Protein AF-X1KX34-F1 (afdb_monomer_lite)

Structure (mmCIF, N/CA/C/O backbone):
data_AF-X1KX34-F1
#
_entry.id   AF-X1KX34-F1
#
loop_
_atom_site.group_PDB
_atom_site.id
_atom_site.type_symbol
_atom_site.label_atom_id
_atom_site.label_alt_id
_atom_site.label_comp_id
_atom_site.label_asym_id
_atom_site.label_entity_id
_atom_site.label_seq_id
_atom_site.pdbx_PDB_ins_code
_atom_site.Cartn_x
_atom_site.Cartn_y
_atom_site.Cartn_z
_atom_site.occupancy
_atom_site.B_iso_or_equiv
_atom_site.auth_seq_id
_atom_site.auth_comp_id
_atom_site.auth_asym_id
_atom_site.auth_atom_id
_atom_site.pdbx_PDB_model_num
ATOM 1 N N . MET A 1 1 ? -9.466 -2.713 13.881 1.00 78.44 1 MET A N 1
ATOM 2 C CA . MET A 1 1 ? -8.698 -2.275 15.064 1.00 78.44 1 MET A CA 1
ATOM 3 C C . MET A 1 1 ? -9.593 -1.787 16.206 1.00 78.44 1 MET A C 1
ATOM 5 O O . MET A 1 1 ? -9.489 -2.328 17.300 1.00 78.44 1 MET A O 1
ATOM 9 N N . GLU A 1 2 ? -10.513 -0.845 15.965 1.00 84.62 2 GLU A N 1
ATOM 10 C CA . GLU A 1 2 ? -11.416 -0.278 16.990 1.00 84.62 2 GLU A CA 1
ATOM 11 C C . GLU A 1 2 ? -12.098 -1.332 17.883 1.00 84.62 2 GLU A C 1
ATOM 13 O O . GLU A 1 2 ? -11.997 -1.272 19.106 1.00 84.62 2 GLU A O 1
ATOM 18 N N . LYS A 1 3 ? -12.726 -2.358 17.288 1.00 87.44 3 LYS A N 1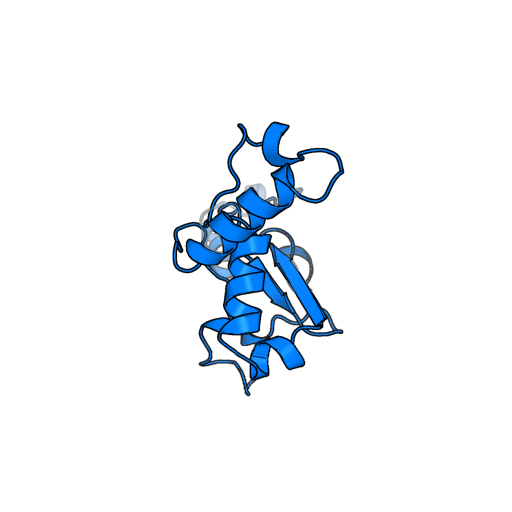
ATOM 19 C CA . LYS A 1 3 ? -13.373 -3.448 18.042 1.00 87.44 3 LYS A CA 1
ATOM 20 C C . LYS A 1 3 ? -12.414 -4.151 19.009 1.00 87.44 3 LYS A C 1
ATOM 22 O O . LYS A 1 3 ? -12.818 -4.472 20.124 1.00 87.44 3 LYS A O 1
ATOM 27 N N . SER A 1 4 ? -11.162 -4.365 18.603 1.00 88.25 4 SER A N 1
ATOM 28 C CA . SER A 1 4 ? -10.128 -4.988 19.438 1.00 88.25 4 SER A CA 1
ATOM 29 C C . SER A 1 4 ? -9.732 -4.081 20.603 1.00 88.25 4 SER A C 1
ATOM 31 O O . SER A 1 4 ? -9.617 -4.556 21.730 1.00 88.25 4 SER A O 1
ATOM 33 N N . ILE A 1 5 ? -9.598 -2.772 20.355 1.00 90.12 5 ILE A N 1
ATOM 34 C CA . ILE A 1 5 ? -9.331 -1.774 21.400 1.00 90.12 5 ILE A CA 1
ATOM 35 C C . ILE A 1 5 ? -10.489 -1.752 22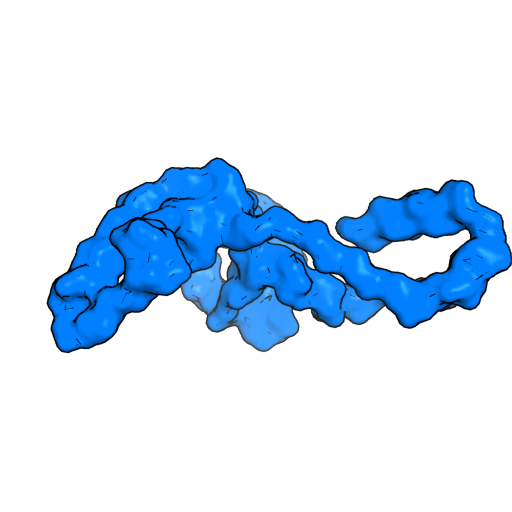.401 1.00 90.12 5 ILE A C 1
ATOM 37 O O . ILE A 1 5 ? -10.270 -1.920 23.597 1.00 90.12 5 ILE A O 1
ATOM 41 N N . ILE A 1 6 ? -11.731 -1.620 21.925 1.00 91.31 6 ILE A N 1
ATOM 42 C CA . ILE A 1 6 ? -12.928 -1.606 22.777 1.00 91.31 6 ILE A CA 1
ATOM 43 C C . ILE A 1 6 ? -13.033 -2.894 23.601 1.00 91.31 6 ILE A C 1
ATOM 45 O O . ILE A 1 6 ? -13.368 -2.830 24.783 1.00 91.31 6 ILE A O 1
ATOM 49 N N . ALA A 1 7 ? -12.756 -4.056 23.003 1.00 93.44 7 ALA A N 1
ATOM 50 C CA . ALA A 1 7 ? -12.752 -5.331 23.715 1.00 93.44 7 ALA A CA 1
ATOM 51 C C . ALA A 1 7 ? -11.695 -5.347 24.829 1.00 93.44 7 ALA A C 1
ATOM 53 O O . ALA A 1 7 ? -12.037 -5.619 25.973 1.00 93.44 7 ALA A O 1
ATOM 54 N N . CYS A 1 8 ? -10.453 -4.952 24.536 1.00 92.25 8 CYS A N 1
ATOM 55 C CA . CYS A 1 8 ? -9.381 -4.864 25.530 1.00 92.25 8 CYS A CA 1
ATOM 56 C C . CYS A 1 8 ? -9.732 -3.906 26.686 1.00 92.25 8 CYS A C 1
ATOM 58 O O . CYS A 1 8 ? -9.561 -4.234 27.858 1.00 92.25 8 CYS A O 1
ATOM 60 N N . LEU A 1 9 ? -10.312 -2.740 26.378 1.00 93.00 9 LEU A N 1
ATOM 61 C CA . LEU A 1 9 ? -10.707 -1.754 27.388 1.00 93.00 9 LEU A CA 1
ATOM 62 C C . LEU A 1 9 ? -11.834 -2.241 28.312 1.00 93.00 9 LEU A C 1
ATOM 64 O O . LEU A 1 9 ? -11.955 -1.747 29.437 1.00 93.00 9 LEU A O 1
ATOM 68 N N . LYS A 1 10 ? -12.667 -3.190 27.867 1.00 94.94 10 LYS A N 1
ATOM 69 C CA . LYS A 1 10 ? -13.709 -3.799 28.708 1.00 94.94 10 LYS A CA 1
ATOM 70 C C . LYS A 1 10 ? -13.128 -4.731 29.773 1.00 94.94 10 LYS A C 1
ATOM 72 O O . LYS A 1 10 ? -13.722 -4.826 30.844 1.00 94.94 10 LYS A O 1
ATOM 77 N N . GLU A 1 11 ? -11.962 -5.322 29.520 1.00 96.38 11 GLU A N 1
ATOM 78 C CA . GLU A 1 11 ? -11.284 -6.254 30.432 1.00 96.38 11 GLU A CA 1
ATOM 79 C C . GLU A 1 11 ? -10.544 -5.553 31.588 1.00 96.38 11 GLU A C 1
ATOM 81 O O . GLU A 1 11 ? -10.054 -6.212 32.504 1.00 96.38 11 GLU A O 1
ATOM 86 N N . VAL A 1 12 ? -10.467 -4.214 31.589 1.00 95.56 12 VAL A N 1
ATOM 87 C CA . VAL A 1 12 ? -9.764 -3.446 32.629 1.00 95.56 12 VAL A CA 1
ATOM 88 C C . VAL A 1 12 ? -10.704 -2.583 33.495 1.00 95.56 12 VAL A C 1
ATOM 90 O O . VAL A 1 12 ? -11.706 -2.025 33.010 1.00 95.56 12 VAL A O 1
ATOM 93 N N . PRO A 1 13 ? -10.392 -2.403 34.799 1.00 97.00 13 PRO A N 1
ATOM 94 C CA . PRO A 1 13 ? -11.170 -1.550 35.694 1.00 97.00 13 PRO A CA 1
ATOM 95 C C . PRO A 1 13 ? -11.315 -0.113 35.184 1.00 97.00 13 PRO A C 1
ATOM 97 O O . PRO A 1 13 ? -10.448 0.426 34.495 1.00 97.00 13 PRO A O 1
ATOM 100 N N . LYS A 1 14 ? -12.403 0.555 35.585 1.00 94.62 14 LYS A N 1
ATOM 101 C CA . LYS A 1 14 ? -12.698 1.941 35.180 1.00 94.62 14 LYS A CA 1
ATOM 102 C C . LYS A 1 14 ? -11.565 2.918 35.520 1.00 94.62 14 LYS A C 1
ATOM 104 O O . LYS A 1 14 ? -11.306 3.833 34.745 1.00 94.62 14 LYS A O 1
ATOM 109 N N . GLU A 1 15 ? -10.880 2.716 36.644 1.00 95.69 15 GLU A N 1
ATOM 110 C CA . GLU A 1 15 ? -9.764 3.578 37.053 1.00 95.69 15 GLU A CA 1
ATOM 111 C C . GLU A 1 15 ? -8.535 3.430 36.143 1.00 95.69 15 GLU A C 1
ATOM 113 O O . GLU A 1 15 ? -7.876 4.426 35.859 1.00 95.69 15 GLU A O 1
ATOM 118 N N . VAL A 1 16 ? -8.286 2.234 35.590 1.00 95.00 16 VAL A N 1
ATOM 119 C CA . VAL A 1 16 ? -7.236 2.028 34.576 1.00 95.00 16 VAL A CA 1
ATOM 120 C C . VAL A 1 16 ? -7.591 2.782 33.297 1.00 95.00 16 VAL A C 1
ATOM 122 O O . VAL A 1 16 ? -6.764 3.525 32.778 1.00 95.00 16 VAL A O 1
ATOM 125 N N . ARG A 1 17 ? -8.846 2.676 32.832 1.00 94.62 17 ARG A N 1
ATOM 126 C CA . ARG A 1 17 ? -9.319 3.382 31.625 1.00 94.62 17 ARG A CA 1
ATOM 127 C C . ARG A 1 17 ? -9.157 4.897 31.726 1.00 94.62 17 ARG A C 1
ATOM 129 O O . ARG A 1 17 ? -8.689 5.520 30.783 1.00 94.62 17 ARG A O 1
ATOM 136 N N . LYS A 1 18 ? -9.492 5.487 32.879 1.00 95.06 18 LYS A N 1
ATOM 137 C CA . LYS A 1 18 ? -9.318 6.931 33.132 1.00 95.06 18 LYS A CA 1
ATOM 138 C C . LYS A 1 18 ? -7.853 7.384 33.102 1.00 95.06 18 LYS A C 1
ATOM 140 O O . LYS A 1 18 ? -7.592 8.571 32.917 1.00 95.06 18 LYS A O 1
ATOM 145 N N . GLY A 1 19 ? -6.913 6.467 33.328 1.00 95.38 19 GLY A N 1
ATOM 146 C CA . GLY A 1 19 ? -5.478 6.738 33.313 1.00 95.38 19 GLY A CA 1
ATOM 147 C C . GLY A 1 19 ? -4.846 6.730 31.919 1.00 95.38 19 GLY A C 1
ATOM 148 O O . GLY A 1 19 ? -3.694 7.141 31.794 1.00 95.38 19 GLY A O 1
ATOM 149 N N . ILE A 1 20 ? -5.562 6.288 30.879 1.00 93.38 20 ILE A N 1
ATOM 150 C CA . ILE A 1 20 ? -5.025 6.181 29.516 1.00 93.38 20 ILE A CA 1
ATOM 151 C C . ILE A 1 20 ? -4.857 7.579 28.916 1.00 93.38 20 ILE A C 1
ATOM 153 O O . ILE A 1 20 ? -5.797 8.371 28.872 1.00 93.38 20 ILE A O 1
ATOM 157 N N . ARG A 1 21 ? -3.637 7.888 28.462 1.00 94.94 21 ARG A N 1
ATOM 158 C CA . ARG A 1 21 ? -3.270 9.198 27.889 1.00 94.94 21 ARG A CA 1
ATOM 159 C C . ARG A 1 21 ? -2.963 9.167 26.397 1.00 94.94 21 ARG A C 1
ATOM 161 O O . ARG A 1 21 ? -2.845 10.226 25.796 1.00 94.94 21 ARG A O 1
ATOM 168 N N . GLY A 1 22 ? -2.847 7.983 25.812 1.00 91.12 22 GLY A N 1
ATOM 169 C CA . GLY A 1 22 ? -2.558 7.807 24.399 1.00 91.12 22 GLY A CA 1
ATOM 170 C C . GLY A 1 22 ? -2.796 6.369 23.972 1.00 91.12 22 GLY A C 1
ATOM 171 O O . GLY A 1 22 ? -2.802 5.457 24.802 1.00 91.12 22 GLY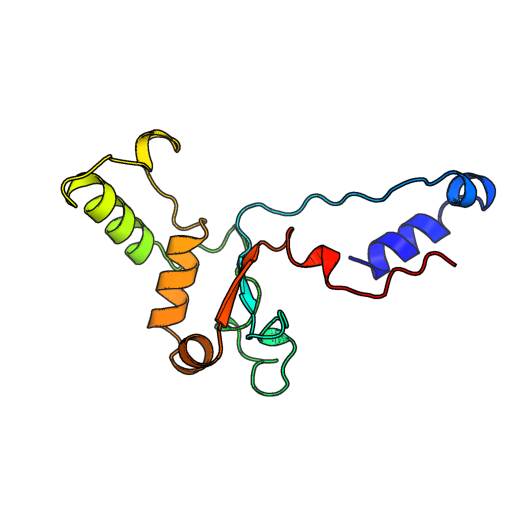 A O 1
ATOM 172 N N . ILE A 1 23 ? -3.007 6.199 22.674 1.00 88.12 23 ILE A N 1
ATOM 173 C CA . ILE A 1 23 ? -3.090 4.912 21.997 1.00 88.12 23 ILE A CA 1
ATOM 174 C C . ILE A 1 23 ? -2.105 4.987 20.837 1.00 88.12 23 ILE A C 1
ATOM 176 O O . ILE A 1 23 ? -2.075 5.980 20.115 1.00 88.12 23 ILE A O 1
ATOM 180 N N . SER A 1 24 ? -1.296 3.950 20.690 1.00 87.75 24 SER A N 1
ATOM 181 C CA . SER A 1 24 ? -0.443 3.733 19.529 1.00 87.75 24 SER A CA 1
ATOM 182 C C . SER A 1 24 ? -0.726 2.343 18.991 1.00 87.75 24 SER A C 1
ATOM 184 O O . SER A 1 24 ? -1.052 1.438 19.764 1.00 87.75 24 SER A O 1
ATOM 186 N N . ALA A 1 25 ? -0.559 2.176 17.691 1.00 85.94 25 ALA A N 1
ATOM 187 C CA . ALA A 1 25 ? -0.649 0.890 17.036 1.00 85.94 25 ALA A CA 1
ATOM 188 C C . ALA A 1 25 ? 0.594 0.671 16.175 1.00 85.94 25 ALA A C 1
ATOM 190 O O . ALA A 1 25 ? 1.206 1.613 15.669 1.00 85.94 25 ALA A O 1
ATOM 191 N N . ASP A 1 26 ? 0.982 -0.592 16.079 1.00 88.50 26 ASP A N 1
ATOM 192 C CA . ASP A 1 26 ? 1.966 -1.090 15.138 1.00 88.50 26 ASP A CA 1
ATOM 193 C C . ASP A 1 26 ? 1.269 -2.089 14.216 1.00 88.50 26 ASP A C 1
ATOM 195 O O . ASP A 1 26 ? 0.403 -2.863 14.634 1.00 88.50 26 ASP A O 1
ATOM 199 N N . THR A 1 27 ? 1.608 -2.031 12.935 1.00 89.00 27 THR A N 1
ATOM 200 C CA . THR A 1 27 ? 1.015 -2.889 11.913 1.00 89.00 27 THR A CA 1
ATOM 201 C C . THR A 1 27 ? 2.110 -3.600 11.133 1.00 89.00 27 THR A C 1
ATOM 203 O O . THR A 1 27 ? 3.302 -3.305 11.256 1.00 89.00 27 THR A O 1
ATOM 206 N N . THR A 1 28 ? 1.722 -4.595 10.340 1.00 88.81 28 THR A N 1
ATOM 207 C CA . THR A 1 28 ? 2.669 -5.280 9.463 1.00 88.81 28 THR A CA 1
ATOM 208 C C . THR A 1 28 ? 3.220 -4.314 8.422 1.00 88.81 28 THR A C 1
ATOM 210 O O . THR A 1 28 ? 2.452 -3.701 7.681 1.00 88.81 28 THR A O 1
ATOM 213 N N . GLY A 1 29 ? 4.547 -4.228 8.326 1.00 88.94 29 GLY A N 1
ATOM 214 C CA . GLY A 1 29 ? 5.212 -3.343 7.374 1.00 88.94 29 GLY A CA 1
ATOM 215 C C . GLY A 1 29 ? 4.907 -3.707 5.922 1.00 88.94 29 GLY A C 1
ATOM 216 O O . GLY A 1 29 ? 4.891 -4.879 5.554 1.00 88.94 29 GLY A O 1
ATOM 217 N N . SER A 1 30 ? 4.695 -2.689 5.095 1.00 92.62 30 SER A N 1
ATOM 218 C CA . SER A 1 30 ? 4.387 -2.817 3.674 1.00 92.62 30 SER A CA 1
ATOM 219 C C . SER A 1 30 ? 3.100 -3.561 3.345 1.00 92.62 30 SER A C 1
ATOM 221 O O . SER A 1 30 ? 3.067 -4.563 2.623 1.00 92.62 30 SER A O 1
ATOM 22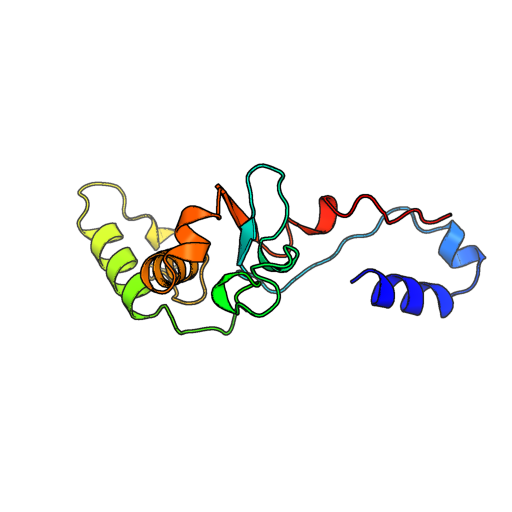3 N N . THR A 1 31 ? 2.020 -3.006 3.888 1.00 96.12 31 THR A N 1
ATOM 224 C CA . THR A 1 31 ? 0.637 -3.379 3.605 1.00 96.12 31 THR A CA 1
ATOM 225 C C . THR A 1 31 ? -0.077 -2.194 2.938 1.00 96.12 31 THR A C 1
ATOM 227 O O . THR A 1 31 ? -0.846 -1.505 3.609 1.00 96.12 31 THR A O 1
ATOM 230 N N . PRO A 1 32 ? 0.203 -1.904 1.649 1.00 97.12 32 PRO A N 1
ATOM 231 C CA . PRO A 1 32 ? -0.339 -0.737 0.958 1.00 97.12 32 PRO A CA 1
ATOM 232 C C . PRO A 1 32 ? -1.789 -0.911 0.508 1.00 97.12 32 PRO A C 1
ATOM 234 O O . PRO A 1 32 ? -2.198 -2.020 0.163 1.00 97.12 32 PRO A O 1
ATOM 237 N N . GLY A 1 33 ? -2.545 0.188 0.450 1.00 97.50 33 GLY A N 1
ATOM 238 C CA . GLY A 1 33 ? -3.908 0.234 -0.093 1.00 97.50 33 GLY A CA 1
ATOM 239 C C . GLY A 1 33 ? -4.168 1.505 -0.918 1.00 97.50 33 GLY A C 1
ATOM 240 O O . GLY A 1 33 ? -3.629 2.561 -0.572 1.00 97.50 33 GLY A O 1
ATOM 241 N N . PRO A 1 34 ? -4.958 1.427 -2.008 1.00 98.12 34 PRO A N 1
ATOM 242 C CA . PRO A 1 34 ? -5.258 2.577 -2.858 1.00 98.12 34 PRO A CA 1
ATOM 243 C C . PRO A 1 34 ? -6.363 3.453 -2.259 1.00 98.12 34 PRO A C 1
ATOM 245 O O . PRO A 1 34 ? -7.387 2.944 -1.800 1.00 98.12 34 PRO A O 1
ATOM 248 N N . ILE A 1 35 ? -6.188 4.772 -2.323 1.00 97.75 35 ILE A N 1
ATOM 249 C CA . ILE A 1 35 ? -7.156 5.771 -1.846 1.00 97.75 35 ILE A CA 1
ATOM 250 C C . ILE A 1 35 ? -7.593 6.704 -2.981 1.00 97.75 35 ILE A C 1
ATOM 252 O O . ILE A 1 35 ? -6.830 6.948 -3.921 1.00 97.75 35 ILE A O 1
ATOM 256 N N . ASN A 1 36 ? -8.816 7.226 -2.902 1.00 96.94 36 ASN A N 1
ATOM 257 C CA . ASN A 1 36 ? -9.300 8.288 -3.787 1.00 96.94 36 ASN A CA 1
ATOM 258 C C . ASN A 1 36 ? -8.788 9.678 -3.343 1.00 96.94 36 ASN A C 1
ATOM 260 O O . ASN A 1 36 ? -7.965 9.790 -2.432 1.00 96.94 36 ASN A O 1
ATOM 264 N N . GLU A 1 37 ? -9.229 10.740 -4.024 1.00 96.31 37 GLU A N 1
ATOM 265 C CA . GLU A 1 37 ? -8.784 12.120 -3.765 1.00 96.31 37 GLU A CA 1
ATOM 266 C C . GLU A 1 37 ? -9.185 12.616 -2.365 1.00 96.31 37 GLU A C 1
ATOM 268 O O . GLU A 1 37 ? -8.486 13.430 -1.767 1.00 96.31 37 GLU A O 1
ATOM 273 N N . GLU A 1 38 ? -10.260 12.063 -1.803 1.00 95.00 38 GLU A N 1
ATOM 274 C CA . GLU A 1 38 ? -10.741 12.343 -0.452 1.00 95.00 38 GLU A CA 1
ATOM 275 C C . GLU A 1 38 ? -10.033 11.525 0.643 1.00 95.00 38 GLU A C 1
ATOM 277 O O . GLU A 1 38 ? -10.445 11.590 1.798 1.00 95.00 38 GLU A O 1
ATOM 282 N N . GLY A 1 39 ? -9.016 10.721 0.307 1.00 93.38 39 GLY A N 1
ATOM 283 C CA . GLY A 1 39 ? -8.330 9.845 1.270 1.00 93.38 39 GLY A CA 1
ATOM 284 C C . GLY A 1 39 ? -9.078 8.544 1.586 1.00 93.38 39 GLY A C 1
ATOM 285 O O . GLY A 1 39 ? -8.601 7.701 2.343 1.00 93.38 39 GLY A O 1
ATOM 286 N N . THR A 1 40 ? -10.234 8.307 0.963 1.00 94.38 40 THR A N 1
ATOM 287 C CA . THR A 1 40 ? -11.033 7.102 1.201 1.00 94.38 40 THR A CA 1
ATOM 288 C C . THR A 1 40 ? -10.413 5.898 0.501 1.00 94.38 40 THR A C 1
ATOM 290 O O . THR A 1 40 ? -10.206 5.907 -0.714 1.00 94.38 40 THR A O 1
ATOM 293 N N . LEU A 1 41 ? -10.162 4.828 1.260 1.00 95.88 41 LEU A N 1
ATOM 294 C CA . LEU A 1 41 ? -9.717 3.543 0.716 1.00 95.88 41 LEU A CA 1
ATOM 295 C C . LEU A 1 41 ? -10.726 3.034 -0.317 1.00 95.88 41 LEU A C 1
ATOM 297 O O . LEU A 1 41 ? -11.912 2.914 -0.009 1.00 95.88 41 LEU A O 1
ATOM 301 N N . LEU A 1 42 ? -10.256 2.676 -1.515 1.00 97.88 42 LEU A N 1
ATOM 302 C CA . LEU A 1 42 ? -11.147 2.269 -2.603 1.00 97.88 42 LEU A CA 1
ATOM 303 C C . LEU A 1 42 ? -12.023 1.074 -2.219 1.00 97.88 42 LEU A C 1
ATOM 305 O O . LEU A 1 42 ? -13.200 1.079 -2.546 1.00 97.88 42 LEU A O 1
ATOM 309 N N . ALA A 1 43 ? -11.515 0.101 -1.456 1.00 97.06 43 ALA A N 1
ATOM 310 C CA . ALA A 1 43 ? -12.314 -1.028 -0.961 1.00 97.06 43 ALA A CA 1
ATOM 311 C C . ALA A 1 43 ? -13.531 -0.641 -0.092 1.00 97.06 43 ALA A C 1
ATOM 313 O O . ALA A 1 43 ? -14.380 -1.492 0.166 1.00 97.06 43 ALA A O 1
ATOM 314 N N . LEU A 1 44 ? -13.627 0.606 0.384 1.00 96.00 44 LEU A N 1
ATOM 315 C CA . LEU A 1 44 ? -14.800 1.113 1.107 1.00 96.00 44 LEU A CA 1
ATOM 316 C C . LEU A 1 44 ? -15.876 1.689 0.173 1.00 96.00 44 LEU A C 1
ATOM 318 O O . LEU A 1 44 ? -16.977 1.995 0.632 1.00 96.00 44 LEU A O 1
ATOM 322 N N . LEU A 1 45 ? -15.580 1.830 -1.120 1.00 96.50 45 LEU A N 1
ATOM 323 C CA . LEU A 1 45 ? -16.531 2.278 -2.130 1.00 96.50 45 LEU A CA 1
ATOM 324 C C . LEU A 1 45 ? -17.353 1.084 -2.652 1.00 96.50 45 LEU A C 1
ATOM 326 O O . LEU A 1 45 ? -16.778 0.026 -2.931 1.00 96.50 45 LEU A O 1
ATOM 330 N N . PRO A 1 46 ? -18.684 1.222 -2.822 1.00 97.44 46 PRO A N 1
ATOM 331 C CA . PRO A 1 46 ? -19.550 0.124 -3.260 1.00 97.44 46 PRO A CA 1
ATOM 332 C C . PRO A 1 46 ? -19.099 -0.572 -4.552 1.00 97.44 46 PRO A C 1
ATOM 334 O O . PRO A 1 46 ? -19.227 -1.787 -4.674 1.00 97.44 46 PRO A O 1
ATOM 337 N N . GLU A 1 47 ? -18.549 0.172 -5.511 1.00 97.44 47 GLU A N 1
ATOM 338 C CA . GLU A 1 47 ? -18.062 -0.344 -6.795 1.00 97.44 47 GLU A CA 1
ATOM 339 C C . GLU A 1 47 ? -16.778 -1.190 -6.692 1.00 97.44 47 GLU A C 1
ATOM 341 O O . GLU A 1 47 ? -16.457 -1.933 -7.620 1.00 97.44 47 GLU A O 1
ATOM 346 N N . PHE A 1 48 ? -16.061 -1.107 -5.569 1.00 98.12 48 PHE A N 1
ATOM 347 C CA . PHE A 1 48 ? -14.779 -1.773 -5.332 1.00 98.12 48 PHE A CA 1
ATOM 348 C C . PHE A 1 48 ? -14.804 -2.735 -4.136 1.00 98.12 48 PHE A C 1
ATOM 350 O O . PHE A 1 48 ? -13.802 -3.405 -3.889 1.00 98.12 48 PHE A O 1
ATOM 357 N N . GLN A 1 49 ? -15.928 -2.849 -3.420 1.00 95.81 49 GLN A N 1
ATOM 358 C CA . GLN A 1 49 ? -16.043 -3.632 -2.180 1.00 95.81 49 GLN A CA 1
ATOM 359 C C . GLN A 1 49 ? -15.613 -5.106 -2.328 1.00 95.81 49 GLN A C 1
ATOM 361 O O . GLN A 1 49 ? -15.092 -5.698 -1.386 1.00 95.81 49 GLN A O 1
ATOM 366 N N . ASP A 1 50 ? -15.804 -5.683 -3.519 1.00 97.62 50 ASP A N 1
ATOM 367 C CA . ASP A 1 50 ? -15.464 -7.074 -3.842 1.00 97.62 50 ASP A CA 1
ATOM 368 C C . ASP A 1 50 ? -14.194 -7.187 -4.709 1.00 97.62 50 ASP A C 1
ATOM 370 O O . ASP A 1 50 ? -13.809 -8.288 -5.109 1.00 97.62 50 ASP A O 1
ATOM 374 N N . ASN A 1 51 ? -13.532 -6.065 -5.023 1.00 98.19 51 ASN A N 1
ATOM 375 C CA . ASN A 1 51 ? -12.318 -6.051 -5.832 1.00 98.19 51 ASN A CA 1
ATOM 376 C C . ASN A 1 51 ? -11.073 -6.212 -4.936 1.00 98.19 51 ASN A C 1
ATOM 378 O O . ASN A 1 51 ? -10.721 -5.278 -4.213 1.00 98.19 51 ASN A O 1
ATOM 382 N N . PRO A 1 52 ? -10.344 -7.342 -5.008 1.00 97.31 52 PRO A N 1
ATOM 383 C CA . PRO A 1 52 ? -9.168 -7.565 -4.168 1.00 97.31 52 PRO A CA 1
ATOM 384 C C . PRO A 1 52 ? -8.031 -6.567 -4.432 1.00 97.31 52 PRO A C 1
ATOM 386 O O . PRO A 1 52 ? -7.266 -6.269 -3.521 1.00 97.31 52 PRO A O 1
ATOM 389 N N . ASN A 1 53 ? -7.938 -6.004 -5.639 1.00 97.94 53 ASN A N 1
ATOM 390 C CA . ASN A 1 53 ? -6.917 -5.014 -5.990 1.00 97.94 53 ASN A CA 1
ATOM 391 C C . ASN A 1 53 ? -7.200 -3.625 -5.395 1.00 97.94 53 ASN A C 1
ATOM 393 O O . ASN A 1 53 ? -6.313 -2.776 -5.363 1.00 97.94 53 ASN A O 1
ATOM 397 N N . ALA A 1 54 ? -8.431 -3.378 -4.938 1.00 98.00 54 ALA A N 1
ATOM 398 C CA . ALA A 1 54 ? -8.811 -2.151 -4.243 1.00 98.00 54 ALA A CA 1
ATOM 399 C C . ALA A 1 54 ? -8.590 -2.236 -2.720 1.00 98.00 54 ALA A C 1
ATOM 401 O O . ALA A 1 54 ? -8.755 -1.240 -2.012 1.00 98.00 54 ALA A O 1
ATOM 402 N N . MET A 1 55 ? -8.252 -3.425 -2.210 1.00 97.56 55 MET A N 1
ATOM 403 C CA . MET A 1 55 ? -8.017 -3.694 -0.792 1.00 97.56 55 MET A CA 1
ATOM 404 C C . MET A 1 55 ? -6.551 -3.463 -0.411 1.00 97.56 55 MET A C 1
ATOM 406 O O . MET A 1 55 ? -5.679 -3.258 -1.253 1.00 97.56 55 MET A O 1
ATOM 410 N N . PHE A 1 56 ? -6.268 -3.540 0.889 1.00 97.12 56 PHE A N 1
ATOM 411 C CA . PHE A 1 56 ? -4.896 -3.616 1.376 1.00 97.12 56 PHE A CA 1
ATOM 412 C C . PHE A 1 56 ? -4.198 -4.900 0.901 1.00 97.12 56 PHE A C 1
ATOM 414 O O . PHE A 1 56 ? -4.703 -6.007 1.103 1.00 97.12 56 PHE A O 1
ATOM 421 N N . ILE A 1 57 ? -2.995 -4.754 0.343 1.00 97.19 57 ILE A N 1
ATOM 422 C CA . ILE A 1 57 ? -2.163 -5.857 -0.148 1.00 97.19 57 ILE A CA 1
ATOM 423 C C . ILE A 1 57 ? -1.210 -6.285 0.966 1.00 97.19 57 ILE A C 1
ATOM 425 O O . ILE A 1 57 ? -0.256 -5.583 1.290 1.00 97.19 57 ILE A O 1
ATOM 429 N N . LEU A 1 58 ? -1.452 -7.447 1.568 1.00 96.19 58 LEU A N 1
ATOM 430 C CA . LEU A 1 58 ? -0.729 -7.890 2.762 1.00 96.19 58 LEU A CA 1
ATOM 431 C C . LEU A 1 58 ? 0.792 -7.996 2.542 1.00 96.19 58 LEU A C 1
ATOM 433 O O . LEU A 1 58 ? 1.250 -8.361 1.462 1.00 96.19 58 LEU A O 1
ATOM 437 N N . TRP A 1 59 ? 1.590 -7.741 3.585 1.00 93.44 59 TRP A N 1
ATOM 438 C CA . TRP A 1 59 ? 3.060 -7.832 3.540 1.00 93.44 59 TRP A CA 1
ATOM 439 C C . TRP A 1 59 ? 3.586 -9.131 2.905 1.00 93.44 59 TRP A C 1
ATOM 441 O O . TRP A 1 59 ? 4.470 -9.070 2.062 1.00 93.44 59 TRP A O 1
ATOM 451 N N . LYS A 1 60 ? 2.963 -10.274 3.230 1.00 94.75 60 LYS A N 1
ATOM 452 C CA . LYS A 1 60 ? 3.326 -11.615 2.738 1.00 94.75 60 LYS A CA 1
ATOM 453 C C . LYS A 1 60 ? 2.906 -11.908 1.291 1.00 94.75 60 LYS A C 1
ATOM 455 O O . LYS A 1 60 ? 3.033 -13.047 0.852 1.00 94.75 60 LYS A O 1
ATOM 460 N N . ASP A 1 61 ? 2.295 -10.949 0.603 1.00 96.31 61 ASP A N 1
ATOM 461 C CA . ASP A 1 61 ? 1.984 -11.082 -0.814 1.00 96.31 61 ASP A CA 1
ATOM 462 C C . ASP A 1 61 ? 3.265 -10.953 -1.649 1.00 96.31 61 ASP A C 1
ATOM 464 O O . ASP A 1 61 ? 4.019 -9.986 -1.508 1.00 96.31 61 ASP A O 1
ATOM 468 N N . HIS A 1 62 ? 3.491 -11.931 -2.528 1.00 96.06 62 HIS A N 1
ATOM 469 C CA . HIS A 1 62 ? 4.647 -11.991 -3.425 1.00 96.06 62 HIS A CA 1
ATOM 470 C C . HIS A 1 62 ? 4.249 -11.961 -4.902 1.00 96.06 62 HIS A C 1
ATOM 472 O O . HIS A 1 62 ? 5.022 -12.394 -5.747 1.00 96.06 62 HIS A O 1
ATOM 478 N N . THR A 1 63 ? 3.058 -11.483 -5.260 1.00 97.19 63 THR A N 1
ATOM 479 C CA . THR A 1 63 ? 2.612 -11.462 -6.668 1.00 97.19 63 THR A CA 1
ATOM 480 C C . THR A 1 63 ? 3.471 -10.540 -7.545 1.00 97.19 63 THR A C 1
ATOM 482 O O . THR A 1 63 ? 3.692 -10.826 -8.723 1.00 97.19 63 THR A O 1
ATOM 485 N N . ALA A 1 64 ? 4.055 -9.497 -6.951 1.00 97.69 64 ALA A N 1
ATOM 486 C CA . ALA A 1 64 ? 4.836 -8.458 -7.620 1.00 97.69 64 ALA A CA 1
ATOM 487 C C . ALA A 1 64 ? 6.336 -8.786 -7.825 1.00 97.69 64 ALA A C 1
ATOM 489 O O . ALA A 1 64 ? 7.172 -7.879 -7.865 1.00 97.69 64 ALA A O 1
ATOM 490 N N . VAL A 1 65 ? 6.724 -10.068 -7.938 1.00 98.25 65 VAL A N 1
ATOM 491 C CA . VAL A 1 65 ? 8.144 -10.447 -8.151 1.00 98.25 65 VAL A CA 1
ATOM 492 C C . VAL A 1 65 ? 8.712 -9.809 -9.415 1.00 98.25 65 VAL A C 1
ATOM 494 O O . VAL A 1 65 ? 9.822 -9.281 -9.389 1.00 98.25 65 VAL A O 1
ATOM 497 N N . LYS A 1 66 ? 7.950 -9.834 -10.514 1.00 98.56 66 LYS A N 1
ATOM 498 C CA . LYS A 1 66 ? 8.393 -9.287 -11.800 1.00 98.56 66 LYS A CA 1
ATOM 499 C C . LYS A 1 66 ? 8.665 -7.786 -11.692 1.00 98.56 66 LYS A C 1
ATOM 501 O O . LYS A 1 66 ? 9.725 -7.319 -12.096 1.00 98.56 66 LYS A O 1
ATOM 506 N N . GLU A 1 67 ? 7.738 -7.046 -11.097 1.00 98.69 67 GLU A N 1
ATOM 507 C CA . GLU A 1 67 ? 7.868 -5.611 -10.856 1.00 98.69 67 GLU A CA 1
ATOM 508 C C . GLU A 1 67 ? 9.065 -5.280 -9.956 1.00 98.69 67 GLU A C 1
ATOM 510 O O . GLU A 1 67 ? 9.802 -4.336 -10.234 1.00 98.69 67 GLU A O 1
ATOM 515 N N . ALA A 1 68 ? 9.318 -6.075 -8.912 1.00 98.44 68 ALA A N 1
ATOM 516 C CA . ALA A 1 68 ? 10.498 -5.897 -8.070 1.00 98.44 68 ALA A CA 1
ATOM 517 C C . ALA A 1 68 ? 11.805 -6.134 -8.841 1.00 98.44 68 ALA A C 1
ATOM 519 O O . ALA A 1 68 ? 12.771 -5.392 -8.646 1.00 98.44 68 ALA A O 1
ATOM 520 N N . THR A 1 69 ? 11.860 -7.130 -9.731 1.00 98.38 69 THR A N 1
ATOM 521 C CA . THR A 1 69 ? 13.014 -7.336 -10.621 1.00 98.38 69 THR A CA 1
ATOM 522 C C . THR A 1 69 ? 13.247 -6.115 -11.509 1.00 98.38 69 THR A C 1
ATOM 524 O O . THR A 1 69 ? 14.364 -5.604 -11.540 1.00 98.38 69 THR A O 1
ATOM 527 N N . GLU A 1 70 ? 12.198 -5.585 -12.140 1.00 98.50 70 GLU A N 1
ATOM 528 C CA . GLU A 1 70 ? 12.288 -4.386 -12.984 1.00 98.50 70 GLU A CA 1
ATOM 529 C C . GLU A 1 70 ? 12.772 -3.158 -12.189 1.00 98.50 70 GLU A C 1
ATOM 531 O O . GLU A 1 70 ? 13.665 -2.439 -12.637 1.00 98.50 70 GLU A O 1
ATOM 536 N N . ILE A 1 71 ? 12.259 -2.939 -10.971 1.00 98.12 71 ILE A N 1
ATOM 537 C CA . ILE A 1 71 ? 12.717 -1.855 -10.081 1.00 98.12 71 ILE A CA 1
ATOM 538 C C . ILE A 1 71 ? 14.213 -1.996 -9.772 1.00 98.12 71 ILE A C 1
ATOM 540 O O . ILE A 1 71 ? 14.962 -1.020 -9.831 1.00 98.12 71 ILE A O 1
ATOM 544 N N . ASN A 1 72 ? 14.665 -3.212 -9.463 1.00 98.25 72 ASN A N 1
ATOM 545 C CA . ASN A 1 72 ? 16.069 -3.502 -9.185 1.00 98.25 72 ASN A CA 1
ATOM 546 C C . ASN A 1 72 ? 16.978 -3.275 -10.403 1.00 98.25 72 ASN A C 1
ATOM 548 O O . ASN A 1 72 ? 18.115 -2.821 -10.250 1.00 98.25 72 ASN A O 1
ATOM 552 N N . GLU A 1 73 ? 16.518 -3.607 -11.607 1.00 98.06 73 GLU A N 1
ATOM 553 C CA . GLU A 1 73 ? 17.249 -3.339 -12.849 1.00 98.06 73 GLU A CA 1
ATOM 554 C C . GLU A 1 73 ? 17.369 -1.835 -13.102 1.00 98.06 73 GLU A C 1
ATOM 556 O O . GLU A 1 73 ? 18.471 -1.326 -13.335 1.00 98.06 73 GLU A O 1
ATOM 561 N N . VAL A 1 74 ? 16.258 -1.104 -12.983 1.00 97.88 74 VAL A N 1
ATOM 562 C CA . VAL A 1 74 ? 16.223 0.351 -13.175 1.00 97.88 74 VAL A CA 1
ATOM 563 C C . VAL A 1 74 ? 17.113 1.055 -12.160 1.00 97.88 74 VAL A C 1
ATOM 565 O O . VAL A 1 74 ? 17.897 1.914 -12.555 1.00 97.88 74 VAL A O 1
ATOM 568 N N . ALA A 1 75 ? 17.087 0.652 -10.885 1.00 97.31 75 ALA A N 1
ATOM 569 C CA . ALA A 1 75 ? 17.907 1.254 -9.833 1.00 97.31 75 ALA A CA 1
ATOM 570 C C . ALA A 1 75 ? 19.413 1.277 -10.159 1.00 97.31 75 ALA A C 1
ATOM 572 O O . ALA A 1 75 ? 20.120 2.178 -9.711 1.00 97.31 75 ALA A O 1
ATOM 573 N N . ARG A 1 76 ? 19.891 0.335 -10.983 1.00 96.25 76 ARG A N 1
ATOM 574 C CA . ARG A 1 76 ? 21.303 0.214 -11.385 1.00 96.25 76 ARG A CA 1
ATOM 575 C C . ARG A 1 76 ? 21.608 0.818 -12.753 1.00 96.25 76 ARG A C 1
ATOM 577 O O . ARG A 1 76 ? 22.769 1.076 -13.054 1.00 96.25 76 ARG A O 1
ATOM 584 N N . THR A 1 77 ? 20.592 1.020 -13.589 1.00 97.25 77 THR A N 1
ATOM 585 C CA . THR A 1 77 ? 20.773 1.371 -15.009 1.00 97.25 77 THR A CA 1
ATOM 586 C C . THR A 1 77 ? 20.264 2.760 -15.383 1.00 97.25 77 THR A C 1
ATOM 588 O O . THR A 1 77 ? 20.635 3.268 -16.437 1.00 97.25 77 THR A O 1
ATOM 591 N N . TRP A 1 78 ? 19.491 3.429 -14.521 1.00 95.88 78 TRP A N 1
ATOM 592 C CA . TRP A 1 78 ? 18.880 4.731 -14.828 1.00 95.88 78 TRP A CA 1
ATOM 593 C C . TRP A 1 78 ? 19.857 5.920 -14.918 1.00 95.88 78 TRP A C 1
ATOM 595 O O . TRP A 1 78 ? 19.448 7.022 -15.278 1.00 95.88 78 TRP A O 1
ATOM 605 N N . GLY A 1 79 ? 21.141 5.720 -14.599 1.00 95.88 79 GLY A N 1
ATOM 606 C CA . GLY A 1 79 ? 22.190 6.742 -14.708 1.00 95.88 79 GLY A CA 1
ATOM 607 C C . GLY A 1 79 ? 22.375 7.627 -13.470 1.00 95.88 79 GLY A C 1
ATOM 608 O O . GLY A 1 79 ? 23.207 8.532 -13.496 1.00 95.88 79 GLY A O 1
ATOM 609 N N . GLY A 1 80 ? 21.632 7.369 -12.390 1.00 96.12 80 GLY A N 1
ATOM 610 C CA . GLY A 1 80 ? 21.764 8.082 -11.119 1.00 96.12 80 GLY A CA 1
ATOM 611 C C . GLY A 1 80 ? 22.185 7.190 -9.952 1.00 96.12 80 GLY A C 1
ATOM 612 O O . GLY A 1 80 ? 22.799 6.138 -10.125 1.00 96.12 80 GLY A O 1
ATOM 613 N N . ILE A 1 81 ? 21.881 7.641 -8.733 1.00 96.88 81 ILE A N 1
ATOM 614 C CA . ILE A 1 81 ? 22.227 6.916 -7.506 1.00 96.88 81 ILE A CA 1
ATOM 615 C C . ILE A 1 81 ? 21.426 5.612 -7.443 1.00 96.88 81 ILE A C 1
ATOM 617 O O . ILE A 1 81 ? 20.198 5.627 -7.528 1.00 96.88 81 ILE A O 1
ATOM 621 N N . ASP A 1 82 ? 22.121 4.500 -7.215 1.00 97.38 82 ASP A N 1
ATOM 622 C CA . ASP A 1 82 ? 21.483 3.253 -6.806 1.00 97.38 82 ASP A CA 1
ATOM 623 C C . ASP A 1 82 ? 20.991 3.389 -5.357 1.00 97.38 82 ASP A C 1
ATOM 625 O O . ASP A 1 82 ? 21.769 3.340 -4.397 1.00 97.38 82 ASP A O 1
ATOM 629 N N . PHE A 1 83 ? 19.685 3.613 -5.197 1.00 96.25 83 PHE A N 1
ATOM 630 C CA . PHE A 1 83 ? 19.043 3.726 -3.888 1.00 96.25 83 PHE A CA 1
ATOM 631 C C . PHE A 1 83 ? 18.849 2.373 -3.193 1.00 96.25 83 PHE A C 1
ATOM 633 O O . PHE A 1 83 ? 18.624 2.356 -1.981 1.00 96.25 83 PHE A O 1
ATOM 640 N N . THR A 1 84 ? 19.023 1.239 -3.887 1.00 97.19 84 THR A N 1
ATOM 641 C CA . THR A 1 84 ? 18.943 -0.081 -3.239 1.00 97.19 84 THR A CA 1
ATOM 642 C C . THR A 1 84 ? 20.045 -0.272 -2.194 1.00 97.19 84 THR A C 1
ATOM 644 O O . THR A 1 84 ? 19.897 -1.082 -1.279 1.00 97.19 84 THR A O 1
ATOM 647 N N . LYS A 1 85 ? 21.108 0.546 -2.230 1.00 96.81 85 LYS A N 1
ATOM 648 C CA . LYS A 1 85 ? 22.156 0.592 -1.198 1.00 96.81 85 LYS A CA 1
ATOM 649 C C . LYS A 1 85 ? 21.627 0.796 0.230 1.00 96.81 85 LYS A C 1
ATOM 651 O O . LYS A 1 85 ? 22.287 0.379 1.174 1.00 96.81 85 LYS A O 1
ATOM 656 N N . TYR A 1 86 ? 20.455 1.415 0.401 1.00 96.75 86 TYR A N 1
ATOM 657 C CA . TYR A 1 86 ? 19.835 1.637 1.717 1.00 96.75 86 TYR A CA 1
ATOM 658 C C . TYR A 1 86 ? 19.009 0.448 2.223 1.00 96.75 86 TYR A C 1
ATOM 660 O O . TYR A 1 86 ? 18.560 0.454 3.363 1.00 96.75 86 TYR A O 1
ATOM 668 N N . VAL A 1 87 ? 18.821 -0.570 1.386 1.00 95.94 87 VAL A N 1
ATOM 669 C CA . VAL A 1 87 ? 17.971 -1.737 1.652 1.00 95.94 87 VAL A CA 1
ATOM 670 C C . VAL A 1 87 ? 18.706 -3.053 1.370 1.00 95.94 87 VAL A C 1
ATOM 672 O O . VAL A 1 87 ? 18.098 -4.071 1.062 1.00 95.94 87 VAL A O 1
ATOM 675 N N . GLY A 1 88 ? 20.040 -3.041 1.449 1.00 96.12 88 GLY A N 1
ATOM 676 C CA . GLY A 1 88 ? 20.868 -4.239 1.257 1.00 96.12 88 GLY A CA 1
ATOM 677 C C . GLY A 1 88 ? 21.139 -4.613 -0.204 1.00 96.12 88 GLY A C 1
ATOM 678 O O . GLY A 1 88 ? 21.601 -5.716 -0.474 1.00 96.12 88 GLY A O 1
ATOM 679 N N . GLY A 1 89 ? 20.881 -3.706 -1.147 1.00 96.50 89 GLY A N 1
ATOM 680 C CA . GLY A 1 89 ? 21.187 -3.884 -2.568 1.00 96.50 89 GLY A CA 1
ATOM 681 C C . GLY A 1 89 ? 20.114 -4.621 -3.370 1.00 96.50 89 GLY A C 1
ATOM 682 O O . GLY A 1 89 ? 20.335 -4.880 -4.551 1.00 96.50 89 GLY A O 1
ATOM 683 N N . LEU A 1 90 ? 18.973 -4.964 -2.759 1.00 97.06 90 LEU A N 1
ATOM 684 C CA . LEU A 1 90 ? 17.874 -5.674 -3.413 1.00 97.06 90 LEU A CA 1
ATOM 685 C C . LEU A 1 90 ? 16.514 -5.180 -2.899 1.00 97.06 90 LEU A C 1
ATOM 687 O O . LEU A 1 90 ? 16.195 -5.321 -1.723 1.00 97.06 90 LEU A O 1
ATOM 691 N N . TYR A 1 91 ? 15.702 -4.621 -3.793 1.00 97.94 91 TYR A N 1
ATOM 692 C CA . TYR A 1 91 ? 14.316 -4.245 -3.525 1.00 97.94 91 TYR A CA 1
ATOM 693 C C . TYR A 1 91 ? 13.408 -5.484 -3.484 1.00 97.94 91 TYR A C 1
ATOM 695 O O . TYR A 1 91 ? 13.461 -6.303 -4.404 1.00 97.94 91 TYR A O 1
ATOM 703 N N . SER A 1 92 ? 12.584 -5.623 -2.441 1.00 97.75 92 SER A N 1
ATOM 704 C CA . SER A 1 92 ? 11.690 -6.777 -2.250 1.00 97.75 92 SER A CA 1
ATOM 705 C C . SER A 1 92 ? 10.359 -6.636 -2.999 1.00 97.75 92 SER A C 1
ATOM 707 O O . SER A 1 92 ? 9.815 -5.540 -3.120 1.00 97.75 92 SER A O 1
ATOM 709 N N . ALA A 1 93 ? 9.784 -7.764 -3.425 1.00 96.88 93 ALA A N 1
ATOM 710 C CA . ALA A 1 93 ? 8.410 -7.840 -3.938 1.00 96.88 93 ALA A CA 1
ATOM 711 C C . ALA A 1 93 ? 7.350 -7.548 -2.865 1.00 96.88 93 ALA A C 1
ATOM 713 O O . ALA A 1 93 ? 6.227 -7.173 -3.187 1.00 96.88 93 ALA A O 1
ATOM 714 N N . GLU A 1 94 ? 7.719 -7.676 -1.591 1.00 97.19 94 GLU A N 1
ATOM 715 C CA . GLU A 1 94 ? 6.843 -7.357 -0.465 1.00 97.19 94 GLU A CA 1
ATOM 716 C C . GLU A 1 94 ? 6.629 -5.847 -0.298 1.00 97.19 94 GLU A C 1
ATOM 718 O O . GLU A 1 94 ? 5.774 -5.442 0.485 1.00 97.19 94 GLU A O 1
ATOM 723 N N . TRP A 1 95 ? 7.407 -5.010 -0.991 1.00 97.25 95 TRP A N 1
ATOM 724 C CA . TRP A 1 95 ? 7.466 -3.580 -0.718 1.00 97.25 95 TRP A CA 1
ATOM 725 C C . TRP A 1 95 ? 6.577 -2.734 -1.632 1.00 97.25 95 TRP A C 1
ATOM 727 O O . TRP A 1 95 ? 6.305 -3.066 -2.788 1.00 97.25 95 TRP A O 1
ATOM 737 N N . PHE A 1 96 ? 6.164 -1.601 -1.066 1.00 97.31 96 PHE A N 1
ATOM 738 C CA . PHE A 1 96 ? 5.210 -0.611 -1.564 1.00 97.31 96 PHE A CA 1
ATOM 739 C C . PHE A 1 96 ? 5.168 -0.453 -3.093 1.00 97.31 96 PHE A C 1
ATOM 741 O O . PHE A 1 96 ? 4.149 -0.731 -3.722 1.00 97.31 96 PHE A O 1
ATOM 748 N N . TRP A 1 97 ? 6.281 -0.071 -3.725 1.00 97.88 97 TRP A N 1
ATOM 749 C CA . TRP A 1 97 ? 6.312 0.279 -5.148 1.00 97.88 97 TRP A CA 1
ATOM 750 C C . TRP A 1 97 ? 6.094 -0.911 -6.078 1.00 97.88 97 TRP A C 1
ATOM 752 O O . TRP A 1 97 ? 5.458 -0.748 -7.119 1.00 97.88 97 TRP A O 1
ATOM 762 N N . ALA A 1 98 ? 6.579 -2.101 -5.713 1.00 98.31 98 ALA A N 1
ATOM 763 C CA . ALA A 1 98 ? 6.371 -3.298 -6.525 1.00 98.31 98 ALA A CA 1
ATOM 764 C C . ALA A 1 98 ? 4.880 -3.666 -6.560 1.00 98.31 98 ALA A C 1
ATOM 766 O O . ALA A 1 98 ? 4.315 -3.871 -7.634 1.00 98.31 98 ALA A O 1
ATOM 767 N N . LYS A 1 99 ? 4.224 -3.658 -5.394 1.00 98.44 99 LYS A N 1
ATOM 768 C CA . LYS A 1 99 ? 2.791 -3.962 -5.247 1.00 98.44 99 LYS A CA 1
ATOM 769 C C . LYS A 1 99 ? 1.895 -2.959 -5.969 1.00 98.44 99 LYS A C 1
ATOM 771 O O . LYS A 1 99 ? 0.945 -3.354 -6.648 1.00 98.44 99 LYS A O 1
ATOM 776 N N . ILE A 1 100 ? 2.228 -1.672 -5.881 1.00 98.25 100 ILE A N 1
ATOM 777 C CA . ILE A 1 100 ? 1.519 -0.619 -6.616 1.00 98.25 100 ILE A CA 1
ATOM 778 C C . ILE A 1 100 ? 1.664 -0.848 -8.115 1.00 98.25 100 ILE A C 1
ATOM 780 O O . ILE A 1 100 ? 0.664 -0.923 -8.823 1.00 98.25 100 ILE A O 1
ATOM 784 N N . LEU A 1 101 ? 2.894 -1.018 -8.611 1.00 98.38 101 LEU A N 1
ATOM 785 C CA . LEU A 1 101 ? 3.134 -1.216 -10.039 1.00 9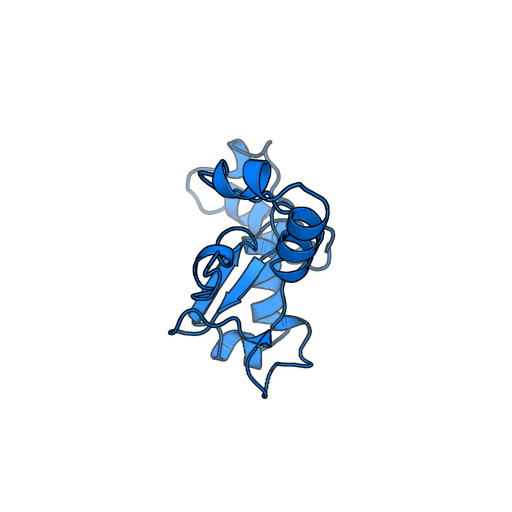8.38 101 LEU A CA 1
ATOM 786 C C . LEU A 1 101 ? 2.397 -2.450 -10.575 1.00 98.38 101 LEU A C 1
ATOM 788 O O . LEU A 1 101 ? 1.820 -2.387 -11.661 1.00 98.38 101 LEU A O 1
ATOM 792 N N . HIS A 1 102 ? 2.370 -3.536 -9.800 1.00 98.56 102 HIS A N 1
ATOM 793 C CA . HIS A 1 102 ? 1.632 -4.747 -10.138 1.00 98.56 102 HIS A CA 1
ATOM 794 C C . HIS A 1 102 ? 0.134 -4.455 -10.275 1.00 98.56 102 HIS A C 1
ATOM 796 O O . HIS A 1 102 ? -0.467 -4.740 -11.311 1.00 98.56 102 HIS A O 1
ATOM 802 N N . THR A 1 103 ? -0.449 -3.796 -9.274 1.00 98.38 103 THR A N 1
ATOM 803 C CA . THR A 1 103 ? -1.879 -3.472 -9.253 1.00 98.38 103 THR A CA 1
ATOM 804 C C . THR A 1 103 ? -2.280 -2.555 -10.402 1.00 98.38 103 THR A C 1
ATOM 806 O O . THR A 1 103 ? -3.247 -2.835 -11.107 1.00 98.38 103 THR A O 1
ATOM 809 N N . LEU A 1 104 ? -1.504 -1.498 -10.662 1.00 98.38 104 LEU A N 1
ATOM 810 C CA . LEU A 1 104 ? -1.794 -0.558 -11.749 1.00 98.38 104 LEU A CA 1
ATOM 811 C C . LEU A 1 104 ? -1.745 -1.228 -13.135 1.00 98.38 104 LEU A C 1
ATOM 813 O O . LEU A 1 104 ? -2.378 -0.746 -14.075 1.00 98.38 104 LEU A O 1
ATOM 817 N N . ARG A 1 105 ? -0.985 -2.319 -13.286 1.00 98.50 105 ARG A N 1
ATOM 818 C CA . ARG A 1 105 ? -0.922 -3.114 -14.523 1.00 98.50 105 ARG A CA 1
ATOM 819 C C . ARG A 1 105 ? -2.044 -4.143 -14.614 1.00 98.50 105 ARG A C 1
ATOM 821 O O . ARG A 1 105 ? -2.539 -4.383 -15.712 1.00 98.50 105 ARG A O 1
ATOM 828 N N . ALA A 1 106 ? -2.402 -4.756 -13.490 1.00 98.19 106 ALA A N 1
ATOM 829 C CA . ALA A 1 106 ? -3.402 -5.813 -13.425 1.00 98.19 106 ALA A CA 1
ATOM 830 C C . ALA A 1 106 ? -4.840 -5.277 -13.489 1.00 98.19 106 ALA A C 1
ATOM 832 O O . ALA A 1 106 ? -5.714 -5.954 -14.027 1.00 98.19 106 ALA A O 1
ATOM 833 N N . ASP A 1 107 ? -5.085 -4.071 -12.970 1.00 98.50 107 ASP A N 1
ATOM 834 C CA . ASP A 1 107 ? -6.431 -3.534 -12.798 1.00 98.50 107 ASP A CA 1
ATOM 835 C C . ASP A 1 107 ? -6.543 -2.077 -13.254 1.00 98.50 107 ASP A C 1
ATOM 837 O O . ASP A 1 107 ? -6.190 -1.120 -12.558 1.00 98.50 107 ASP A O 1
ATOM 841 N N . GLU A 1 108 ? -7.080 -1.899 -14.459 1.00 98.44 108 GLU A N 1
ATOM 842 C CA . GLU A 1 108 ? -7.290 -0.575 -15.032 1.00 98.44 108 GLU A CA 1
ATOM 843 C C . GLU A 1 108 ? -8.327 0.253 -14.256 1.00 98.44 108 GLU A C 1
ATOM 845 O O . GLU A 1 108 ? -8.222 1.482 -14.243 1.00 98.44 108 GLU A O 1
ATOM 850 N N . SER A 1 109 ? -9.312 -0.388 -13.618 1.00 98.44 109 SER A N 1
ATOM 851 C CA . SER A 1 109 ? -10.357 0.315 -12.867 1.00 98.44 109 SER A CA 1
ATOM 852 C C . SER A 1 109 ? -9.788 0.937 -11.593 1.00 98.44 109 SER A C 1
ATOM 854 O O . SER A 1 109 ? -9.962 2.135 -11.370 1.00 98.44 109 SER A O 1
ATOM 856 N N . VAL A 1 110 ? -8.993 0.168 -10.842 1.00 98.56 110 VAL A N 1
ATOM 857 C CA . VAL A 1 110 ? -8.260 0.656 -9.667 1.00 98.56 110 VAL A CA 1
ATOM 858 C C . VAL A 1 110 ? -7.249 1.718 -10.077 1.00 98.56 110 VAL A C 1
ATOM 860 O O . VAL A 1 110 ? -7.204 2.776 -9.461 1.00 98.56 110 VAL A O 1
ATOM 863 N N . ARG A 1 111 ? -6.494 1.508 -11.165 1.00 98.56 111 ARG A N 1
ATOM 864 C CA . ARG A 1 111 ? -5.545 2.515 -11.672 1.00 98.56 111 ARG A CA 1
ATOM 865 C C . ARG A 1 111 ? -6.204 3.861 -11.970 1.00 98.56 111 ARG A C 1
ATOM 867 O O . ARG A 1 111 ? -5.571 4.890 -11.773 1.00 98.56 111 ARG A O 1
ATOM 874 N N . LYS A 1 112 ? -7.425 3.858 -12.509 1.00 98.38 112 LYS A N 1
ATOM 875 C CA . LYS A 1 112 ? -8.153 5.093 -12.836 1.00 98.38 112 LYS A CA 1
ATOM 876 C C . LYS A 1 112 ? -8.732 5.778 -11.601 1.00 98.38 112 LYS A C 1
ATOM 878 O O . LYS A 1 112 ? -8.810 6.999 -11.598 1.00 98.38 112 LYS A O 1
ATOM 883 N N . ALA A 1 113 ? -9.164 5.007 -10.605 1.00 98.31 113 ALA A N 1
ATOM 884 C CA . ALA A 1 113 ? -9.813 5.530 -9.405 1.00 98.31 113 ALA A CA 1
ATOM 885 C C . ALA A 1 113 ? -8.827 5.921 -8.291 1.00 98.31 113 ALA A C 1
ATOM 887 O O . ALA A 1 113 ? -9.127 6.807 -7.495 1.00 98.31 113 ALA A O 1
ATOM 888 N N . ALA A 1 114 ? -7.665 5.268 -8.218 1.00 98.25 114 ALA A N 1
ATOM 889 C CA . ALA A 1 114 ? -6.659 5.546 -7.202 1.00 98.25 114 ALA A CA 1
ATOM 890 C C . ALA A 1 114 ? -5.999 6.907 -7.460 1.00 98.25 114 ALA A C 1
ATOM 892 O O . ALA A 1 114 ? -5.328 7.103 -8.474 1.00 98.25 114 ALA A O 1
ATOM 893 N N . TYR A 1 115 ? -6.156 7.824 -6.510 1.00 97.94 115 TYR A N 1
ATOM 894 C CA . TYR A 1 115 ? -5.456 9.106 -6.484 1.00 97.94 115 TYR A CA 1
ATOM 895 C C . TYR A 1 115 ? -4.081 8.972 -5.818 1.00 97.94 115 TYR A C 1
ATOM 897 O O . TYR A 1 115 ? -3.095 9.540 -6.284 1.00 97.94 115 TYR A O 1
ATOM 905 N N . SER A 1 116 ? -4.003 8.184 -4.742 1.00 97.38 116 SER A N 1
ATOM 906 C CA . SE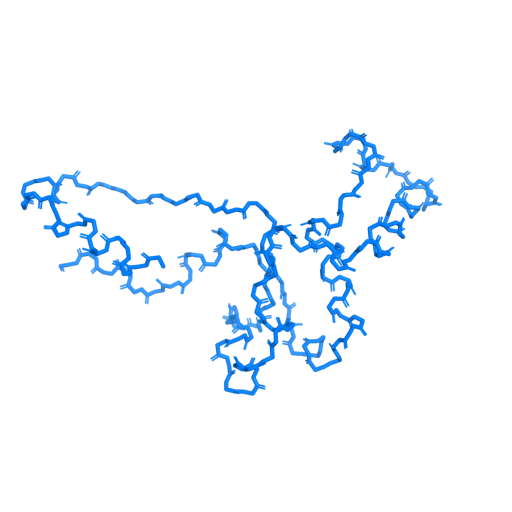R A 1 116 ? -2.768 7.911 -4.006 1.00 97.38 116 SER A CA 1
ATOM 907 C C . SER A 1 116 ? -2.800 6.514 -3.373 1.00 97.38 116 SER A C 1
ATOM 909 O O . SER A 1 116 ? -3.743 5.744 -3.562 1.00 97.38 116 SER A O 1
ATOM 911 N N . TRP A 1 117 ? -1.742 6.179 -2.640 1.00 97.50 117 TRP A N 1
ATOM 912 C CA . TRP A 1 117 ? -1.576 4.932 -1.903 1.00 97.50 117 TRP A CA 1
ATOM 913 C C . TRP A 1 117 ? -1.047 5.234 -0.506 1.00 97.50 117 TRP A C 1
ATOM 915 O O . TRP A 1 117 ? -0.202 6.115 -0.345 1.00 97.50 117 TRP A O 1
ATOM 925 N N . ILE A 1 118 ? -1.520 4.484 0.483 1.00 95.81 118 ILE A N 1
ATOM 926 C CA . ILE A 1 118 ? -1.129 4.630 1.891 1.00 95.81 118 ILE A CA 1
ATOM 927 C C . ILE A 1 118 ? -0.647 3.298 2.455 1.00 95.81 118 ILE A C 1
ATOM 929 O O . ILE A 1 118 ? -1.078 2.242 1.984 1.00 95.81 118 ILE A O 1
ATOM 933 N N . GLU A 1 119 ? 0.217 3.328 3.468 1.00 94.50 119 GLU A N 1
ATOM 934 C CA . GLU A 1 119 ? 0.471 2.146 4.295 1.00 94.50 119 GLU A CA 1
ATOM 935 C C . GLU A 1 119 ? -0.669 1.941 5.299 1.00 94.50 119 GLU A C 1
ATOM 937 O O . GLU A 1 119 ? -1.324 2.891 5.732 1.00 94.50 119 GLU A O 1
ATOM 942 N N . LEU A 1 120 ? -0.887 0.694 5.724 1.00 91.81 120 LEU A N 1
ATOM 943 C CA . LEU A 1 120 ? -1.901 0.371 6.732 1.00 91.81 120 LEU A CA 1
ATOM 944 C C . LEU A 1 120 ? -1.737 1.196 8.020 1.00 91.81 120 LEU A C 1
ATOM 946 O O . LEU A 1 120 ? -2.737 1.561 8.624 1.00 91.81 120 LEU A O 1
ATOM 950 N N . CYS A 1 121 ? -0.502 1.509 8.428 1.00 87.19 121 CYS A N 1
ATOM 951 C CA . CYS A 1 121 ? -0.234 2.359 9.592 1.00 87.19 121 CYS A CA 1
ATOM 952 C C . CYS A 1 121 ? -0.596 3.840 9.390 1.00 87.19 121 CYS A C 1
ATOM 954 O O . CYS A 1 121 ? -0.798 4.544 10.376 1.00 87.19 121 CYS A O 1
ATOM 956 N N . ASP A 1 122 ? -0.682 4.323 8.148 1.00 83.94 122 ASP A N 1
ATOM 957 C CA . ASP A 1 122 ? -0.983 5.730 7.864 1.00 83.94 122 ASP A CA 1
ATOM 958 C C . ASP A 1 122 ? -2.493 5.992 7.954 1.00 83.94 122 ASP A C 1
ATOM 960 O O . ASP A 1 122 ? -2.930 6.991 8.529 1.00 83.94 122 ASP A O 1
ATOM 964 N N . GLY A 1 123 ? -3.297 5.053 7.440 1.00 66.44 123 GLY A N 1
ATOM 965 C CA . GLY A 1 123 ? -4.759 5.167 7.367 1.00 66.44 123 GLY A CA 1
ATOM 966 C C . GLY A 1 123 ? -5.486 5.098 8.711 1.00 66.44 123 GLY A C 1
ATOM 967 O O . GLY A 1 123 ? -6.692 5.328 8.777 1.00 66.44 123 GLY A O 1
ATOM 968 N N . GLU A 1 124 ? -4.786 4.792 9.804 1.00 57.66 124 GLU A N 1
ATOM 969 C CA . GLU A 1 124 ? -5.398 4.677 11.132 1.00 57.66 124 GLU A CA 1
ATOM 970 C C . GLU A 1 124 ? -5.843 6.027 11.711 1.00 57.66 124 GLU A C 1
ATOM 972 O O . GLU A 1 124 ? -6.738 6.062 12.557 1.00 57.66 124 GLU A O 1
ATOM 977 N N . ASN A 1 125 ? -5.268 7.135 11.232 1.00 48.28 125 ASN A N 1
ATOM 978 C CA . ASN A 1 125 ? -5.579 8.479 11.724 1.00 48.28 125 ASN A CA 1
ATOM 979 C C . ASN A 1 125 ? -6.785 9.137 11.034 1.00 48.28 125 ASN A C 1
ATOM 981 O O . ASN A 1 125 ? -7.295 10.127 11.552 1.00 48.28 125 ASN A O 1
ATOM 985 N N . GLU A 1 126 ? -7.267 8.597 9.909 1.00 44.50 126 GLU A N 1
ATOM 986 C CA . GLU A 1 126 ? -8.410 9.162 9.166 1.00 44.50 126 GLU A CA 1
ATOM 987 C C . GLU A 1 126 ? -9.764 8.561 9.573 1.00 44.50 126 GLU A C 1
ATOM 989 O O . GLU A 1 126 ? -10.823 9.017 9.144 1.00 44.50 126 GLU A O 1
ATOM 994 N N . CYS A 1 127 ? -9.765 7.583 10.484 1.00 39.47 127 CYS A N 1
ATOM 995 C CA . CYS A 1 127 ? -10.974 7.186 11.199 1.00 39.47 127 CYS A CA 1
ATOM 996 C C . CYS A 1 127 ? -11.337 8.255 12.249 1.00 39.47 127 CYS A C 1
ATOM 998 O O . CYS A 1 127 ? -11.107 8.072 13.449 1.00 39.47 127 CYS A O 1
ATOM 1000 N N . GLU A 1 128 ? -11.933 9.368 11.812 1.00 35.41 128 GLU A N 1
ATOM 1001 C CA . GLU A 1 128 ? -12.688 10.272 12.686 1.00 35.41 128 GLU A CA 1
ATOM 1002 C C . GLU A 1 128 ? -13.789 9.468 13.402 1.00 35.41 128 GLU A C 1
ATOM 1004 O O . GLU A 1 128 ? -14.872 9.234 12.872 1.00 35.41 128 GLU A O 1
ATOM 1009 N N . GLY A 1 129 ? -13.511 8.969 14.608 1.00 38.19 129 GLY A N 1
ATOM 1010 C CA . GLY A 1 129 ? -14.492 8.126 15.293 1.00 38.19 129 GLY A CA 1
ATOM 1011 C C . GLY A 1 129 ? -14.088 7.510 16.621 1.00 38.19 129 GLY A C 1
ATOM 1012 O O . GLY A 1 129 ? -14.974 7.104 17.372 1.00 38.19 129 GLY A O 1
ATOM 1013 N N . VAL A 1 130 ? -12.803 7.487 16.997 1.00 40.16 130 VAL A N 1
ATOM 1014 C CA . VAL A 1 130 ? -12.408 6.979 18.325 1.00 40.16 130 VAL A CA 1
ATOM 1015 C C . VAL A 1 130 ? -12.657 8.048 19.398 1.00 40.16 130 VAL A C 1
ATOM 1017 O O . VAL A 1 130 ? -11.752 8.574 20.041 1.00 40.16 130 VAL A O 1
ATOM 1020 N N . SER A 1 131 ? -13.930 8.381 19.613 1.00 33.75 131 SER A N 1
ATOM 1021 C CA . SER A 1 131 ? -14.376 9.067 20.818 1.00 33.75 131 SER A CA 1
ATOM 1022 C C . SER A 1 131 ? -14.345 8.061 21.963 1.00 33.75 131 SER A C 1
ATOM 1024 O O . SER A 1 131 ? -15.313 7.338 22.199 1.00 33.75 131 SER A O 1
ATOM 1026 N N . ILE A 1 132 ? -13.245 8.047 22.715 1.00 38.47 132 ILE A N 1
ATOM 1027 C CA . ILE A 1 132 ? -13.206 7.454 24.055 1.00 38.47 132 ILE A CA 1
ATOM 1028 C C . ILE A 1 132 ? -14.005 8.383 24.986 1.00 38.47 132 ILE A C 1
ATOM 1030 O O . ILE A 1 132 ? -13.436 9.172 25.740 1.00 38.47 132 ILE A O 1
ATOM 1034 N N . ARG A 1 133 ? -15.333 8.363 24.876 1.00 33.16 133 ARG A N 1
ATOM 1035 C CA . ARG A 1 133 ? -16.240 8.957 25.864 1.00 33.16 133 ARG A CA 1
ATOM 1036 C C . ARG A 1 133 ? -16.962 7.852 26.615 1.00 33.16 133 ARG A C 1
ATOM 1038 O O . ARG A 1 133 ? -17.393 6.883 25.957 1.00 33.16 133 ARG A O 1
#

Organism: NCBI:txid412755

InterPro domains:
  IPR043129 ATPase, nucleotide binding domain [SSF53067] (4-117)

Radius of gyration: 18.69 Å; chains: 1; bounding box: 42×24×52 Å

Foldseek 3Di:
DVVVVVVVLVVDDPVVLVVDDDDADDDQPQFKAFAAPVRHQQCVDPVCVPPPLSGTDHLPDQPLVVLQVVVLVCLPPVPDHNPCVVVVSGGGSSHDRSSVVVSVVVDVPSVVGGPDMDHPRVSPVVPPPPPPD

Secondary structure (DSSP, 8-state):
-HHHHHHHHHTS-HHHHHT---------SS-EEEE-TTS-BGGGSTTTTT-GGGS---TT--TTHHHHHHHHHHHHHSSS--GGGGGTT---TTSHHHHHHHHHHH-HHHHHH-SEEEETTTGGGS-TT----

Sequence (133 aa):
MEKSIIACLKEVPKEVRKGIRGISADTTGSTPGPINEEGTLLALLPEFQDNPNAMFILWKDHTAVKEATEINEVARTWGGIDFTKYVGGLYSAEWFWAKILHTLRADESVRKAAYSWIELCDGENECEGVSIR

pLDDT: mean 91.24, std 15.11, range [33.16, 98.69]

=== Feature glossary ===
The record interleaves many kinds of information about one protein. Here is each kind framed as the question it answers.

Q: What are the backbone torsion angles?
A: φ (phi) and ψ (psi) are the two rotatable backbone dihedrals per residue: φ is the C(i-1)–N–Cα–C torsion, ψ is the N–Cα–C–N(i+1) torsion, both in degrees on (−180°, 180°]. α-helical residues cluster near (−60°, −45°); β-strand residues near (−120°, +130°). A Ramachandran plot is simply a scatter of (φ, ψ) for every residue.

Q: What is the amino-acid chain?
A: This is the polypeptide sequence — one letter per residue, N-terminus first. Length ranges from a few dozen residues for small domains to over a thousand for large multi-domain proteins.

Q: How mobile is each atom in the crystal?
A: For experimental (PDB) structures, the B-factor (temperature factor) quantifies the positional spread of each atom in the crystal — a combination of thermal vibration and static disorder — in units of Å². High B-factors mark flexible loops or poorly resolved regions; low B-factors mark the rigid, well-ordered core.

Q: Are the domains correctly placed relative to each other?
A: Predicted Aligned Error (PAE) is an AlphaFold confidence matrix: entry (i, j) is the expected error in the position of residue j, in ångströms, when the prediction is superimposed on the true structure at residue i. Low PAE within a block of residues means that block is internally rigid and well-predicted; high PAE between two blocks means their relative placement is uncertain even if each block individually is confident.

Q: How confident is the AlphaFold model at each residue?
A: pLDDT is the predicted lDDT-Cα score: AlphaFold's confidence that the local environment of each residue (all inter-atomic distances within 15 Å) is correctly placed. It is a per-residue number between 0 and 100, with higher meaning more reliable.

Q: What family and function is it annotated with?
A: Functional annotations link the protein to curated databases. InterPro entries identify conserved domains and families by matching the sequence against member-database signatures (Pfam, PROSITE, CDD, …). Gene Ontology (GO) terms describe molecular function, biological process, and cellular component in a controlled vocabulary. CATH places the structure in a hierarchical fold classification (Class/Architecture/Topology/Homologous-superfamily). The organism is the source species.

Q: How big and how compact is the whole molecule?
A: Three whole-structure scalars: the radius of gyration (RMS distance of Cα from centroid, in Å), the count of Cα–Cα contacts (pairs closer than 8 Å and separated by more than four residues in sequence — i.e. tertiary, not local, contacts), and the bounding-box dimensions. Together they distinguish compact globular folds from extended fibres or disordered chains.

Q: What known structures does this most resemble?
A: The Foldseek neighbor list gives the closest experimentally determined structures in the PDB, ranked by structural alignment. TM-score near 1 means near-identical fold; near 0.3 means only rough topology match. This is how one finds what a novel AlphaFold prediction most resembles in the solved-structure universe.

Q: Which residues are buried vs exposed?
A: SASA measures how much of the protein is reachable by solvent. It is computed by rolling a water-sized probe over the atomic surface and summing the exposed area (Å²). Per-residue SASA distinguishes core (buried, low SASA) from surface (exposed, high SASA) residues; total SASA is a whole-molecule size measure.

Q: Which residues are in helices, strands, or loops?
A: Eight-state secondary structure (DSSP): H is the canonical α-helix, G the tighter 3₁₀-helix, I the wider π-helix; E/B are β-structure, T and S are turns and bends, and '-' is everything else. DSSP derives these from the pattern of main-chain N–H···O=C hydrogen bonds, not from the sequence.

Q: Where is each backbone atom in 3D?
A: Structure coordinates are given as an mmCIF _atom_site loop: one row per atom with element, residue name, chain id, sequence number, and x/y/z position in Å. Only the four main-chain atoms per residue are included here; side chains are omitted to keep the record compact.

Q: What if only a Cα trace is available?
A: Three-state secondary structure (P-SEA) collapses the eight DSSP classes into helix (a), strand (b), and coil (c). P-SEA assigns these from Cα geometry alone — distances and angles — without requiring backbone oxygens, so it works on any Cα trace.

Q: What do the rendered images show?
A: The six renders are orthographic views along the three Cartesian axes in both directions. Representation (cartoon, sticks, or surface) and color scheme (sequence-rainbow or by-chain) vary across proteins so the training set covers all the common visualization conventions.

Q: What does the local fold look like, residue by residue?
A: Foldseek's 3Di representation compresses backbone geometry into a per-residue letter drawn from a learned twenty-state alphabet. It captures the tertiary interaction pattern around each residue — which residues are packed against it in space, regardless of where they are in sequence.

Q: What do the diagnostic plots show?
A: The contact map is a binary N×N matrix image: pixel (i, j) is dark where Cα_i and Cα_j are within 8 Å and |i−j|>4. Because the |i−j|>4 filter removes local helical contacts, off-diagonal stripes parallel to the main diagonal indicate parallel β-sheets; stripes perpendicular to it indicate antiparallel β-sheets. The Ramachandran plot scatters every residue's (φ, ψ) pair against the sterically allowed regions. The PAE heatmap renders the predicted-aligned-error matrix.